Protein AF-A0A5P2UE14-F1 (afdb_monomer_lite)

Sequence (110 aa):
MTRRAAVRELREEHGRTHAGEAGIRMRGTPAPLYQLLVLCVLFSVRIRADIAVAAARELFAAGLRPAFDERALHAAAELGLPKTPGGLARLVDAEDLPKLAAALVRAGPS

Organism: NCBI:txid36818

Structure (mmCIF, N/CA/C/O backbone):
data_AF-A0A5P2UE14-F1
#
_entry.id   AF-A0A5P2UE14-F1
#
loop_
_atom_site.group_PDB
_atom_site.id
_atom_site.type_symbol
_atom_site.label_atom_id
_atom_site.label_alt_id
_atom_site.label_comp_id
_atom_site.label_asym_id
_atom_site.label_entity_id
_atom_site.label_seq_id
_atom_site.pdbx_PDB_ins_code
_atom_site.Cartn_x
_atom_site.Cartn_y
_atom_site.Cartn_z
_atom_site.occupancy
_atom_site.B_iso_or_equiv
_atom_site.auth_seq_id
_atom_site.auth_comp_id
_atom_site.auth_asym_id
_atom_site.auth_atom_id
_atom_site.pdbx_PDB_model_num
ATOM 1 N N . MET A 1 1 ? -16.613 15.545 44.683 1.00 59.59 1 MET A N 1
ATOM 2 C CA . MET A 1 1 ? -16.685 14.496 43.643 1.00 59.59 1 MET A CA 1
ATOM 3 C C . MET A 1 1 ? -15.267 14.046 43.301 1.00 59.59 1 MET A C 1
ATOM 5 O O . MET A 1 1 ? -14.430 14.885 42.998 1.00 59.59 1 MET A O 1
ATOM 9 N N . THR A 1 2 ? -14.941 12.763 43.450 1.00 80.75 2 THR A N 1
ATOM 10 C CA . THR A 1 2 ? -13.568 12.248 43.270 1.00 80.75 2 THR A CA 1
ATOM 11 C C . THR A 1 2 ? -13.252 12.059 41.782 1.00 80.75 2 THR A C 1
ATOM 13 O O . THR A 1 2 ? -14.113 11.611 41.032 1.00 80.75 2 THR A O 1
ATOM 16 N N . ARG A 1 3 ? -12.010 12.311 41.339 1.00 74.88 3 ARG A N 1
ATOM 17 C CA . ARG A 1 3 ? -11.589 12.190 39.919 1.00 74.88 3 ARG A CA 1
ATOM 18 C C . ARG A 1 3 ? -11.949 10.835 39.279 1.00 74.88 3 ARG A C 1
ATOM 20 O O . ARG A 1 3 ? -12.298 10.777 38.109 1.00 74.88 3 ARG A O 1
ATOM 27 N N . ARG A 1 4 ? -11.926 9.748 40.063 1.00 74.88 4 ARG A N 1
ATOM 28 C CA . ARG A 1 4 ? -12.365 8.400 39.642 1.00 74.88 4 ARG A CA 1
ATOM 29 C C . ARG A 1 4 ? -13.876 8.277 39.406 1.00 74.88 4 ARG A C 1
ATOM 31 O O . ARG A 1 4 ? -14.270 7.501 38.544 1.00 74.88 4 ARG A O 1
ATOM 38 N N . ALA A 1 5 ? -14.699 9.002 40.163 1.00 76.50 5 ALA A N 1
ATOM 39 C CA . ALA A 1 5 ? -16.151 9.007 39.991 1.00 76.50 5 ALA A CA 1
ATOM 40 C C . ALA A 1 5 ? -16.540 9.741 38.698 1.00 76.50 5 ALA A C 1
ATOM 42 O O . ALA A 1 5 ? -17.276 9.183 37.898 1.00 76.50 5 ALA A O 1
ATOM 43 N N . ALA A 1 6 ? -15.920 10.896 38.427 1.00 77.62 6 ALA A N 1
ATOM 44 C CA . ALA A 1 6 ? -16.121 11.640 37.179 1.00 77.62 6 ALA A CA 1
ATOM 45 C C . ALA A 1 6 ? -15.704 10.842 35.925 1.00 77.62 6 ALA A C 1
ATOM 47 O O . ALA A 1 6 ? -16.410 10.835 34.925 1.00 77.62 6 ALA A O 1
ATOM 48 N N . VAL A 1 7 ? -14.584 10.107 35.977 1.00 75.50 7 VAL A N 1
ATOM 49 C CA . VAL A 1 7 ? -14.159 9.228 34.865 1.00 75.50 7 VAL A CA 1
ATOM 50 C C . VAL A 1 7 ? -15.119 8.053 34.657 1.00 75.50 7 VAL A C 1
ATOM 52 O O . VAL A 1 7 ? -15.310 7.614 33.525 1.00 75.50 7 VAL A O 1
ATOM 55 N N . ARG A 1 8 ? -15.707 7.512 35.730 1.00 73.19 8 ARG A N 1
ATOM 56 C CA . ARG A 1 8 ? -16.691 6.425 35.628 1.00 73.19 8 ARG A CA 1
ATOM 57 C C . ARG A 1 8 ? -17.962 6.910 34.941 1.00 73.19 8 ARG A C 1
ATOM 59 O O . ARG A 1 8 ? -18.393 6.265 33.998 1.00 73.19 8 ARG A O 1
ATOM 66 N N . GLU A 1 9 ? -18.489 8.044 35.381 1.00 74.62 9 GLU A N 1
ATOM 67 C CA . GLU A 1 9 ? -19.705 8.650 34.838 1.00 74.62 9 GLU A CA 1
ATOM 68 C C . GLU A 1 9 ? -19.544 8.995 33.351 1.00 74.62 9 GLU A C 1
ATOM 70 O O . GLU A 1 9 ? -20.324 8.527 32.528 1.00 74.62 9 GLU A O 1
ATOM 75 N N . LEU A 1 10 ? -18.428 9.632 32.971 1.00 71.25 10 LEU A N 1
ATOM 76 C CA . LEU A 1 10 ? -18.104 9.919 31.567 1.00 71.25 10 LEU A CA 1
ATOM 77 C C . LEU A 1 10 ? -18.032 8.648 30.696 1.00 71.25 10 LEU A C 1
ATOM 79 O O . LEU A 1 10 ? -18.430 8.652 29.533 1.00 71.25 10 LEU A O 1
ATOM 83 N N . ARG A 1 11 ? -17.510 7.541 31.244 1.00 72.81 11 ARG A N 1
ATOM 84 C CA . ARG A 1 11 ? -17.446 6.251 30.536 1.00 72.81 11 ARG A CA 1
ATOM 85 C C . ARG A 1 11 ? -18.801 5.566 30.425 1.00 72.81 11 ARG A C 1
ATOM 87 O O . ARG A 1 11 ? -18.979 4.794 29.493 1.00 72.81 11 ARG A O 1
ATOM 94 N N . GLU A 1 12 ? -19.714 5.776 31.361 1.00 67.44 12 GLU A N 1
ATOM 95 C CA . GLU A 1 12 ? -21.060 5.206 31.275 1.00 67.44 12 GLU A CA 1
ATOM 96 C C . GLU A 1 12 ? -21.942 6.014 30.316 1.00 67.44 12 GLU A C 1
ATOM 98 O O . GLU A 1 12 ? -22.671 5.424 29.522 1.00 67.44 12 GLU A O 1
ATOM 103 N N . GLU A 1 13 ? -21.786 7.338 30.292 1.00 68.88 13 GLU A N 1
ATOM 104 C CA . GLU A 1 13 ? -22.549 8.239 29.422 1.00 68.88 13 GLU A CA 1
ATOM 105 C C . GLU A 1 13 ? -22.049 8.240 27.962 1.00 68.88 13 GLU A C 1
ATOM 107 O O . GLU A 1 13 ? -22.844 8.219 27.019 1.00 68.88 13 GLU A O 1
ATOM 112 N N . HIS A 1 14 ? -20.727 8.180 27.749 1.00 63.00 14 HIS A N 1
ATOM 113 C CA . HIS A 1 14 ? -20.091 8.290 26.425 1.00 63.00 14 HIS A CA 1
ATOM 114 C C . HIS A 1 14 ? -19.178 7.108 26.062 1.00 63.00 14 HIS A C 1
ATOM 116 O O . HIS A 1 14 ? -18.337 7.214 25.173 1.00 63.00 14 HIS A O 1
ATOM 122 N N . GLY A 1 15 ? -19.325 5.952 26.714 1.00 61.59 15 GLY A N 1
ATOM 123 C CA . GLY A 1 15 ? -18.416 4.800 26.582 1.00 61.59 15 GLY A CA 1
ATOM 124 C C . GLY A 1 15 ? -18.344 4.103 25.221 1.00 61.59 15 GLY A C 1
ATOM 125 O O . GLY A 1 15 ? -17.660 3.082 25.107 1.00 61.59 15 GLY A O 1
ATOM 126 N N . ARG A 1 16 ? -19.040 4.600 24.194 1.00 67.12 16 ARG A N 1
ATOM 127 C CA . ARG A 1 16 ? -18.956 4.053 22.837 1.00 67.12 16 ARG A CA 1
ATOM 128 C C . ARG A 1 16 ? -17.648 4.493 22.194 1.00 67.12 16 ARG A C 1
ATOM 130 O O . ARG A 1 16 ? -17.330 5.673 22.126 1.00 67.12 16 ARG A O 1
ATOM 137 N N . THR A 1 17 ? -16.881 3.522 21.722 1.00 78.50 17 THR A N 1
ATOM 138 C CA . THR A 1 17 ? -15.682 3.774 20.922 1.00 78.50 17 THR A CA 1
ATOM 139 C C . THR A 1 17 ? -16.026 3.574 19.453 1.00 78.50 17 THR A C 1
ATOM 141 O O . THR A 1 17 ? -16.835 2.705 19.138 1.00 78.50 17 THR A O 1
ATOM 144 N N . HIS A 1 18 ? -15.375 4.293 18.537 1.00 66.00 18 HIS A N 1
ATOM 145 C CA . HIS A 1 18 ? -15.555 4.053 17.098 1.00 66.00 18 HIS A CA 1
ATOM 146 C C . HIS A 1 18 ? -15.228 2.609 16.693 1.00 66.00 18 HIS A C 1
ATOM 148 O O . HIS A 1 18 ? -15.850 2.053 15.795 1.00 66.00 18 HIS A O 1
ATOM 154 N N . ALA A 1 19 ? -14.303 1.963 17.410 1.00 68.44 19 ALA A N 1
ATOM 155 C CA . ALA A 1 19 ? -14.057 0.532 17.278 1.00 68.44 19 ALA A CA 1
ATOM 156 C C . ALA A 1 19 ? -15.298 -0.297 17.658 1.00 68.44 19 ALA A C 1
ATOM 158 O O . ALA A 1 19 ? -15.690 -1.192 16.915 1.00 68.44 19 ALA A O 1
ATOM 159 N N . GLY A 1 20 ? -15.949 0.026 18.779 1.00 71.88 20 GLY A N 1
ATOM 160 C CA . GLY A 1 20 ? -17.204 -0.598 19.200 1.00 71.88 20 GLY A CA 1
ATOM 161 C C . GLY A 1 20 ? -18.361 -0.342 18.231 1.00 71.88 20 GLY A C 1
ATOM 162 O O . GLY A 1 20 ? -19.119 -1.263 17.945 1.00 71.88 20 GLY A O 1
ATOM 163 N N . GLU A 1 21 ? -18.459 0.864 17.672 1.00 72.38 21 GLU A N 1
ATOM 164 C CA . GLU A 1 21 ? -19.454 1.229 16.650 1.00 72.38 21 GLU A CA 1
ATOM 165 C C . GLU A 1 21 ? -19.233 0.478 15.330 1.00 72.38 21 GLU A C 1
ATOM 167 O O . GLU A 1 21 ? -20.192 0.074 14.680 1.00 72.38 21 GLU A O 1
ATOM 172 N N . ALA A 1 22 ? -17.975 0.211 14.975 1.00 70.62 22 ALA A N 1
ATOM 173 C CA . ALA A 1 22 ? -17.595 -0.615 13.831 1.00 70.62 22 ALA A CA 1
ATOM 174 C C . ALA A 1 22 ? -17.657 -2.134 14.114 1.00 70.62 22 ALA A C 1
ATOM 176 O O . ALA A 1 22 ? -17.257 -2.935 13.270 1.00 70.62 22 ALA A O 1
ATOM 177 N N . GLY A 1 23 ? -18.117 -2.558 15.300 1.00 81.31 23 GLY A N 1
ATOM 178 C CA . GLY A 1 23 ? -18.204 -3.972 15.691 1.00 81.31 23 GLY A CA 1
ATOM 179 C C . GLY A 1 23 ? -16.857 -4.645 16.003 1.00 81.31 23 GLY A C 1
ATOM 180 O O . GLY A 1 23 ? -16.794 -5.868 16.161 1.00 81.31 23 GLY A O 1
ATOM 181 N N . ILE A 1 24 ? -15.777 -3.872 16.128 1.00 81.12 24 ILE A N 1
ATOM 182 C CA . ILE A 1 24 ? -14.415 -4.356 16.372 1.00 81.12 24 ILE A CA 1
ATOM 183 C C . ILE A 1 24 ? -14.243 -4.657 17.863 1.00 81.12 24 ILE A C 1
ATOM 185 O O . ILE A 1 24 ? -14.197 -3.763 18.711 1.00 81.12 24 ILE A O 1
ATOM 189 N N . ARG A 1 25 ? -14.092 -5.942 18.203 1.00 85.12 25 ARG A N 1
ATOM 190 C CA . ARG A 1 25 ? -13.770 -6.372 19.572 1.00 85.12 25 ARG A CA 1
ATOM 191 C C . ARG A 1 25 ? -12.266 -6.533 19.753 1.00 85.12 25 ARG A C 1
ATOM 193 O O . ARG A 1 25 ? -11.677 -7.508 19.293 1.00 85.12 25 ARG A O 1
ATOM 200 N N . MET A 1 26 ? -11.661 -5.607 20.492 1.00 76.56 26 MET A N 1
ATOM 201 C CA . MET A 1 26 ? -10.244 -5.657 20.855 1.00 76.56 26 MET A CA 1
ATOM 202 C C . MET A 1 26 ? -9.956 -6.851 21.775 1.00 76.56 26 MET A C 1
ATOM 204 O O . MET A 1 26 ? -10.493 -6.936 22.877 1.00 76.56 26 MET A O 1
ATOM 208 N N . ARG A 1 27 ? -9.113 -7.785 21.315 1.00 80.38 27 ARG A N 1
ATOM 209 C CA . ARG A 1 27 ? -8.719 -8.998 22.064 1.00 80.38 27 ARG A CA 1
ATOM 210 C C . ARG A 1 27 ? -7.202 -9.212 22.149 1.00 80.38 27 ARG A C 1
ATOM 212 O O . ARG A 1 27 ? -6.762 -10.317 22.431 1.00 80.38 27 ARG A O 1
ATOM 219 N N . GLY A 1 28 ? -6.404 -8.173 21.891 1.00 74.12 28 GLY A N 1
ATOM 220 C CA . GLY A 1 28 ? -4.937 -8.270 21.920 1.00 74.12 28 GLY A CA 1
ATOM 221 C C . GLY A 1 28 ? -4.344 -9.167 20.826 1.00 74.12 28 GLY A C 1
ATOM 222 O O . GLY A 1 28 ? -3.200 -9.586 20.937 1.00 74.12 28 GLY A O 1
ATOM 223 N N . THR A 1 29 ? -5.114 -9.478 19.782 1.00 73.25 29 THR A N 1
ATOM 224 C CA . THR A 1 29 ? -4.681 -10.295 18.645 1.00 73.25 29 THR A CA 1
ATOM 225 C C . THR A 1 29 ? -4.485 -9.433 17.387 1.00 73.25 29 THR A C 1
ATOM 227 O O . THR A 1 29 ? -5.053 -8.340 17.303 1.00 73.25 29 THR A O 1
ATOM 230 N N . PRO A 1 30 ? -3.707 -9.897 16.387 1.00 75.06 30 PRO A N 1
ATOM 231 C CA . PRO A 1 30 ? -3.407 -9.106 15.186 1.00 75.06 30 PRO A CA 1
ATOM 2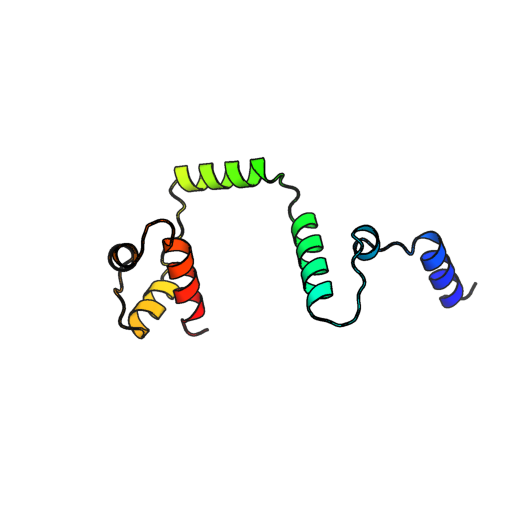32 C C . PRO A 1 30 ? -4.637 -8.695 14.359 1.00 75.06 30 PRO A C 1
ATOM 234 O O . PRO A 1 30 ? -4.671 -7.598 13.808 1.00 75.06 30 PRO A O 1
ATOM 237 N N . ALA A 1 31 ? -5.670 -9.540 14.290 1.00 75.25 31 ALA A N 1
ATOM 238 C CA . ALA A 1 31 ? -6.842 -9.289 13.446 1.00 75.25 31 ALA A CA 1
ATOM 239 C C . ALA A 1 31 ? -7.666 -8.044 13.872 1.00 75.25 31 ALA A C 1
ATOM 241 O O . ALA A 1 31 ? -7.899 -7.181 13.026 1.00 75.25 31 ALA A O 1
ATOM 242 N N . PRO A 1 32 ? -8.049 -7.863 15.153 1.00 74.00 32 PRO A N 1
ATOM 243 C CA . PRO A 1 32 ? -8.675 -6.622 15.624 1.00 74.00 32 PRO A CA 1
ATOM 244 C C . PRO A 1 32 ? -7.817 -5.360 15.445 1.00 74.00 32 PRO A C 1
ATOM 246 O O . PRO A 1 32 ? -8.360 -4.284 15.204 1.00 74.00 32 PRO A O 1
ATOM 249 N N . LEU A 1 33 ? -6.485 -5.475 15.533 1.00 79.00 33 LEU A N 1
ATOM 250 C CA . LEU A 1 33 ? -5.574 -4.343 15.314 1.00 79.00 33 LEU A CA 1
ATOM 251 C C . LEU A 1 33 ? -5.580 -3.887 13.853 1.00 79.00 33 LEU A C 1
ATOM 253 O O . LEU A 1 33 ? -5.648 -2.690 13.584 1.00 79.00 33 LEU A O 1
ATOM 257 N N . TYR A 1 34 ? -5.571 -4.835 12.913 1.00 77.12 34 TYR A N 1
ATOM 258 C CA . TYR A 1 34 ? -5.696 -4.534 11.488 1.00 77.12 34 TYR A CA 1
ATOM 259 C C . TYR A 1 34 ? -7.043 -3.870 11.162 1.00 77.12 34 TYR A C 1
ATOM 261 O O . TYR A 1 34 ? -7.080 -2.869 10.451 1.00 77.12 34 TYR A O 1
ATOM 269 N N . GLN A 1 35 ? -8.143 -4.365 11.740 1.00 75.81 35 GLN A N 1
ATOM 270 C CA . GLN A 1 35 ? -9.473 -3.762 11.573 1.00 75.81 35 GLN A CA 1
ATOM 271 C C . GLN A 1 35 ? -9.520 -2.310 12.076 1.00 75.81 35 GLN A C 1
ATOM 273 O O . GLN A 1 35 ? -10.087 -1.446 11.409 1.00 75.81 35 GLN A O 1
ATOM 278 N N . LEU A 1 36 ? -8.887 -2.022 13.220 1.00 77.94 36 LEU A N 1
ATOM 279 C CA . LEU A 1 36 ? -8.796 -0.666 13.764 1.00 77.94 36 LEU A CA 1
ATOM 280 C C . LEU A 1 36 ? -7.925 0.251 12.892 1.00 77.94 36 LEU A C 1
ATOM 282 O O . LEU A 1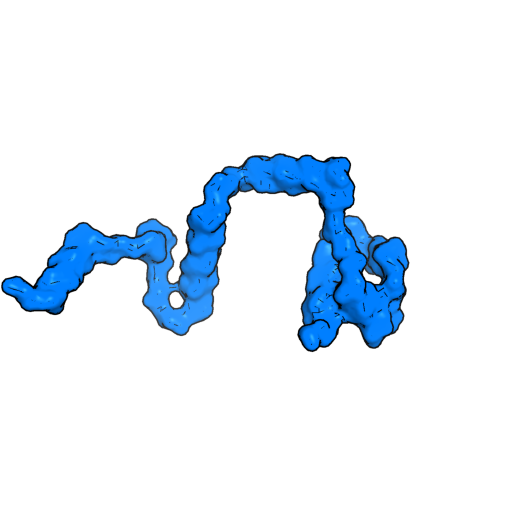 36 ? -8.290 1.402 12.670 1.00 77.94 36 LEU A O 1
ATOM 286 N N . LEU A 1 37 ? -6.809 -0.254 12.358 1.00 81.50 37 LEU A N 1
ATOM 287 C CA . LEU A 1 37 ? -5.958 0.493 11.428 1.00 81.50 37 LEU A CA 1
ATOM 288 C C . LEU A 1 37 ? -6.722 0.882 10.156 1.00 81.50 37 LEU A C 1
ATOM 290 O O . LEU A 1 37 ? -6.658 2.037 9.743 1.00 81.50 37 LEU A O 1
ATOM 294 N N . VAL A 1 38 ? -7.479 -0.047 9.566 1.00 81.38 38 VAL A N 1
ATOM 295 C CA . VAL A 1 38 ? -8.330 0.232 8.397 1.00 81.38 38 VAL A CA 1
ATOM 296 C C . VAL A 1 38 ? -9.371 1.303 8.725 1.00 81.38 38 VAL A C 1
ATOM 298 O O . VAL A 1 38 ? -9.535 2.239 7.946 1.00 81.38 38 VAL A O 1
ATOM 301 N N . LEU A 1 39 ? -10.023 1.224 9.890 1.00 72.19 39 LEU A N 1
ATOM 302 C CA . LEU A 1 39 ? -10.973 2.247 10.340 1.00 72.19 39 LEU A CA 1
ATOM 303 C C . LEU A 1 39 ? -10.312 3.633 10.458 1.00 72.19 39 LEU A C 1
ATOM 305 O O . LEU A 1 39 ? -10.863 4.616 9.968 1.00 72.19 39 LEU A O 1
ATOM 309 N N . CYS A 1 40 ? -9.110 3.712 11.037 1.00 76.75 40 CYS A N 1
ATOM 310 C CA . CYS A 1 40 ? -8.338 4.953 11.119 1.00 76.75 40 CYS A CA 1
ATOM 311 C C . CYS A 1 40 ? -7.954 5.495 9.734 1.00 76.75 40 CY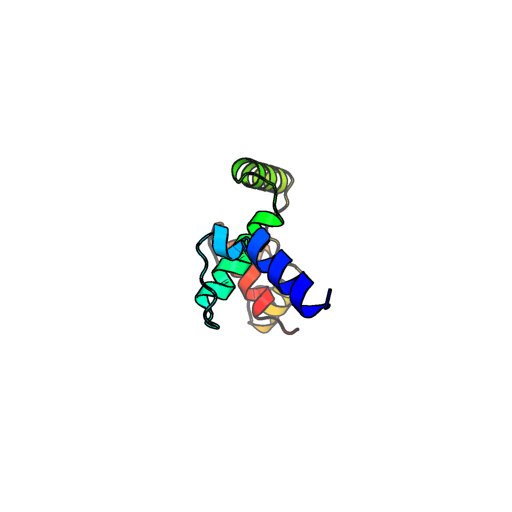S A C 1
ATOM 313 O O . CYS A 1 40 ? -8.083 6.691 9.496 1.00 76.75 40 CYS A O 1
ATOM 315 N N . VAL A 1 41 ? -7.537 4.631 8.803 1.00 76.75 41 VAL A N 1
ATOM 316 C CA . VAL A 1 41 ? -7.208 5.024 7.421 1.00 76.75 41 VAL A CA 1
ATOM 317 C C . VAL A 1 41 ? -8.442 5.566 6.694 1.00 76.75 41 VAL A C 1
ATOM 319 O O . VAL A 1 41 ? -8.355 6.607 6.046 1.00 76.75 41 VAL A O 1
ATOM 322 N N . LEU A 1 42 ? -9.605 4.925 6.845 1.00 67.06 42 LEU A N 1
ATOM 323 C CA . LEU A 1 42 ? -10.871 5.405 6.278 1.00 67.06 42 LEU A CA 1
ATOM 324 C C . LEU A 1 42 ? -11.307 6.747 6.886 1.00 67.06 42 LEU A C 1
ATOM 326 O O . LEU A 1 42 ? -11.836 7.601 6.179 1.00 67.06 42 LEU A O 1
ATOM 330 N N . PHE A 1 43 ? -11.058 6.966 8.179 1.00 62.25 43 PHE A N 1
ATOM 331 C CA . PHE A 1 43 ? -11.299 8.257 8.829 1.00 62.25 43 PHE A CA 1
ATOM 332 C C . PHE A 1 43 ? -10.318 9.347 8.389 1.00 62.25 43 PHE A C 1
ATOM 334 O O . PHE A 1 43 ? -10.720 10.503 8.258 1.00 62.25 43 PHE A O 1
ATOM 341 N N . SER A 1 44 ? -9.062 8.996 8.111 1.00 64.94 44 SER A N 1
ATOM 342 C CA . SER A 1 44 ? -8.043 9.926 7.609 1.00 64.94 44 SER A CA 1
ATOM 343 C C . SER A 1 44 ? -8.245 10.330 6.145 1.00 64.94 44 SER A C 1
ATOM 345 O O . SER A 1 44 ? -7.591 11.258 5.676 1.00 64.94 44 SER A O 1
ATOM 347 N N . VAL A 1 45 ? -9.152 9.672 5.421 1.00 60.06 45 VAL A N 1
ATOM 348 C CA . VAL A 1 45 ? -9.363 9.863 3.985 1.00 60.06 45 VAL A CA 1
ATOM 349 C C . VAL A 1 45 ? -10.853 10.114 3.746 1.00 60.06 45 VAL A C 1
ATOM 351 O O . VAL A 1 45 ? -11.598 9.231 3.334 1.00 60.06 45 VAL A O 1
ATOM 354 N N . ARG A 1 46 ? -11.335 11.343 3.976 1.00 55.88 46 ARG A N 1
ATOM 355 C CA . ARG A 1 46 ? -12.664 11.765 3.481 1.00 55.88 46 ARG A CA 1
ATOM 356 C C . ARG A 1 46 ? -12.605 11.995 1.967 1.00 55.88 46 ARG A C 1
ATOM 358 O O . ARG A 1 46 ? -12.863 13.093 1.490 1.00 55.88 46 ARG A O 1
ATOM 365 N N . ILE A 1 47 ? -12.278 10.958 1.205 1.00 60.56 47 ILE A N 1
ATOM 366 C CA . ILE A 1 47 ? -12.430 10.946 -0.245 1.00 60.56 47 ILE A CA 1
ATOM 367 C C . ILE A 1 47 ? -13.217 9.692 -0.593 1.00 60.56 47 ILE A C 1
ATOM 369 O O . ILE A 1 47 ? -12.812 8.572 -0.287 1.00 60.56 47 ILE A O 1
ATOM 373 N N . ARG A 1 48 ? -14.396 9.894 -1.181 1.00 60.00 48 ARG A N 1
ATOM 374 C CA . ARG A 1 48 ? -15.203 8.795 -1.704 1.00 60.00 48 ARG A CA 1
ATOM 375 C C . ARG A 1 48 ? -14.366 8.027 -2.742 1.00 60.00 48 ARG A C 1
ATOM 377 O O . ARG A 1 48 ? -13.554 8.624 -3.448 1.00 60.00 48 ARG A O 1
ATOM 384 N N . ALA A 1 49 ? -14.536 6.707 -2.811 1.00 53.00 49 ALA A N 1
ATOM 385 C CA . ALA A 1 49 ? -13.705 5.841 -3.655 1.00 53.00 49 ALA A CA 1
ATOM 386 C C . ALA A 1 49 ? -13.724 6.246 -5.143 1.00 53.00 49 ALA A C 1
ATOM 388 O O . ALA A 1 49 ? -12.711 6.134 -5.826 1.00 53.00 49 ALA A O 1
ATOM 389 N N . ASP A 1 50 ? -14.846 6.783 -5.622 1.00 52.25 50 ASP A N 1
ATOM 390 C CA . ASP A 1 50 ? -15.004 7.370 -6.957 1.00 52.25 50 ASP A CA 1
ATOM 391 C C . ASP A 1 50 ? -14.062 8.567 -7.194 1.00 52.25 50 ASP A C 1
ATOM 393 O O . ASP A 1 50 ? -13.397 8.626 -8.227 1.00 52.25 50 ASP A O 1
ATOM 397 N N . ILE A 1 51 ? -13.923 9.472 -6.223 1.00 65.25 51 ILE A N 1
ATOM 398 C CA . ILE A 1 51 ? -13.000 10.616 -6.281 1.00 65.25 51 ILE A CA 1
ATOM 399 C C . ILE A 1 51 ? -11.538 10.167 -6.191 1.00 65.25 51 ILE A C 1
ATOM 401 O O . ILE A 1 51 ? -10.693 10.718 -6.889 1.00 65.25 51 ILE A O 1
ATOM 405 N N . ALA A 1 52 ? -11.224 9.152 -5.382 1.00 58.00 52 ALA A N 1
ATOM 406 C CA . ALA A 1 52 ? -9.872 8.593 -5.326 1.00 58.00 52 ALA A CA 1
ATOM 407 C C . ALA A 1 52 ? -9.464 7.957 -6.668 1.00 58.00 52 ALA A C 1
ATOM 409 O O . ALA A 1 52 ? -8.352 8.172 -7.148 1.00 58.00 52 ALA A O 1
ATOM 410 N N . VAL A 1 53 ? -10.382 7.229 -7.312 1.00 61.94 53 VAL A N 1
ATOM 411 C CA . VAL A 1 53 ? -10.172 6.658 -8.651 1.00 61.94 53 VAL A CA 1
ATOM 412 C C . VAL A 1 53 ? -10.066 7.755 -9.712 1.00 61.94 53 VAL A C 1
ATOM 414 O O . VAL A 1 53 ? -9.207 7.663 -10.588 1.00 61.94 53 VAL A O 1
ATOM 417 N N . ALA A 1 54 ? -10.888 8.805 -9.636 1.00 61.59 54 ALA A N 1
ATOM 418 C CA . ALA A 1 54 ? -10.798 9.952 -10.537 1.00 61.59 54 ALA A CA 1
ATOM 419 C C . ALA A 1 54 ? -9.456 10.687 -10.383 1.00 61.59 54 ALA A C 1
ATOM 421 O O . ALA A 1 54 ? -8.763 10.896 -11.371 1.00 61.59 54 ALA A O 1
ATOM 422 N N . ALA A 1 55 ? -9.028 10.978 -9.154 1.00 64.69 55 ALA A N 1
ATOM 423 C CA . ALA A 1 55 ? -7.734 11.597 -8.879 1.00 64.69 55 ALA A CA 1
ATOM 424 C C . ALA A 1 55 ? -6.566 10.729 -9.372 1.00 64.69 55 ALA A C 1
ATOM 426 O O . ALA A 1 55 ? -5.646 11.243 -10.001 1.00 64.69 55 ALA A O 1
ATOM 427 N N . ALA A 1 56 ? -6.619 9.410 -9.159 1.00 59.38 56 ALA A N 1
ATOM 428 C CA . ALA A 1 56 ? -5.621 8.492 -9.702 1.00 59.38 56 ALA A CA 1
ATOM 429 C C . ALA A 1 56 ? -5.573 8.543 -11.240 1.00 59.38 56 ALA A C 1
ATOM 431 O O . ALA A 1 56 ? -4.486 8.604 -11.809 1.00 59.38 56 ALA A O 1
ATOM 432 N N . ARG A 1 57 ? -6.728 8.580 -11.922 1.00 62.19 57 ARG A N 1
ATOM 433 C CA . ARG A 1 57 ? -6.802 8.726 -13.387 1.00 62.19 57 ARG A CA 1
ATOM 434 C C . ARG A 1 57 ? -6.206 10.044 -13.877 1.00 62.19 57 ARG A C 1
ATOM 436 O O . ARG A 1 57 ? -5.454 10.013 -14.845 1.00 62.19 57 ARG A O 1
ATOM 443 N N . GLU A 1 58 ? -6.486 11.155 -13.203 1.00 69.94 58 GLU A N 1
ATOM 444 C CA . GLU A 1 58 ? -5.930 12.469 -13.555 1.00 69.94 58 GLU A CA 1
ATOM 445 C C . GLU A 1 58 ? -4.412 12.518 -13.357 1.00 69.94 58 GLU A C 1
ATOM 447 O O . GLU A 1 58 ? -3.685 12.954 -14.244 1.00 69.94 58 GLU A O 1
ATOM 452 N N . LEU A 1 59 ? -3.900 11.988 -12.242 1.00 65.25 59 LEU A N 1
ATOM 453 C CA . LEU A 1 59 ? -2.455 11.884 -12.001 1.00 65.25 59 LEU A CA 1
ATOM 454 C C . LEU A 1 59 ? -1.773 11.028 -13.078 1.00 65.25 59 LEU A C 1
ATOM 456 O O . LEU A 1 59 ? -0.719 11.385 -13.600 1.00 65.25 59 LEU A O 1
ATOM 460 N N . PHE A 1 60 ? -2.406 9.924 -13.462 1.00 70.75 60 PHE A N 1
ATOM 461 C CA . PHE A 1 60 ? -1.934 9.030 -14.515 1.00 70.75 60 PHE A CA 1
ATOM 462 C C . PHE A 1 60 ? -1.960 9.677 -15.904 1.00 70.75 60 PHE A C 1
ATOM 464 O O . PHE A 1 60 ? -1.035 9.462 -16.691 1.00 70.75 60 PHE A O 1
ATOM 471 N N . ALA A 1 61 ? -2.998 10.459 -16.207 1.00 58.94 61 ALA A N 1
ATOM 472 C CA . ALA A 1 61 ? -3.107 11.247 -17.433 1.00 58.94 61 ALA A CA 1
ATOM 473 C C . ALA A 1 61 ? -2.060 12.371 -17.473 1.00 58.94 61 ALA A C 1
ATOM 475 O O . ALA A 1 61 ? -1.466 12.618 -18.519 1.00 58.94 61 ALA A O 1
ATOM 476 N N . ALA A 1 62 ? -1.752 12.967 -16.319 1.00 64.19 62 ALA A N 1
ATOM 477 C CA . ALA A 1 62 ? -0.662 13.923 -16.133 1.00 64.19 62 ALA A CA 1
ATOM 478 C C . ALA A 1 62 ? 0.740 13.277 -16.168 1.00 64.19 62 ALA A C 1
ATOM 480 O O . ALA A 1 62 ? 1.744 13.968 -16.008 1.00 64.19 62 ALA A O 1
ATOM 481 N N . GLY A 1 63 ? 0.832 11.960 -16.379 1.00 52.28 63 GLY A N 1
ATOM 482 C CA . GLY A 1 63 ? 2.096 11.244 -16.531 1.00 52.28 63 GLY A CA 1
ATOM 483 C C . GLY A 1 63 ? 2.734 10.771 -15.224 1.00 52.28 63 GLY A C 1
ATOM 484 O O . GLY A 1 63 ? 3.798 10.153 -15.277 1.00 52.28 63 GLY A O 1
ATOM 485 N N . LEU A 1 64 ? 2.096 10.972 -14.063 1.00 56.28 64 LEU A N 1
ATOM 486 C CA . LEU A 1 64 ? 2.538 10.324 -12.829 1.00 56.28 64 LEU A CA 1
ATOM 487 C C . LEU A 1 64 ? 2.247 8.827 -12.926 1.00 56.28 64 LEU A C 1
ATOM 489 O O . LEU A 1 64 ? 1.112 8.376 -12.816 1.00 56.28 64 LEU A O 1
ATOM 493 N N . ARG A 1 65 ? 3.291 8.036 -13.139 1.00 61.59 65 ARG A N 1
ATOM 494 C CA . ARG A 1 65 ? 3.254 6.572 -13.097 1.00 61.59 65 ARG A CA 1
ATOM 495 C C . ARG A 1 65 ? 4.122 6.096 -11.937 1.00 61.59 65 ARG A C 1
ATOM 497 O O . ARG A 1 65 ? 5.046 6.816 -11.559 1.00 61.59 65 ARG A O 1
ATOM 504 N N . PRO A 1 66 ? 3.883 4.888 -11.398 1.00 62.72 66 PRO A N 1
ATOM 505 C CA . PRO A 1 66 ? 4.888 4.208 -10.594 1.00 62.72 66 PRO A CA 1
ATOM 506 C C . PRO A 1 66 ? 6.201 4.195 -11.382 1.00 62.72 66 PRO A C 1
ATOM 508 O O . PRO A 1 66 ? 6.278 3.605 -12.459 1.00 62.72 66 PRO A O 1
ATOM 511 N N . ALA A 1 67 ? 7.190 4.927 -10.886 1.00 67.69 67 ALA A N 1
ATOM 512 C CA . ALA A 1 67 ? 8.505 5.027 -11.491 1.00 67.69 67 ALA A CA 1
ATOM 513 C C . ALA A 1 67 ? 9.487 4.214 -10.652 1.00 67.69 67 ALA A C 1
ATOM 515 O O . ALA A 1 67 ? 9.368 4.150 -9.428 1.00 67.69 67 ALA A O 1
ATOM 516 N N . PHE A 1 68 ? 10.463 3.600 -11.315 1.00 77.00 68 PHE A N 1
ATOM 517 C CA . PHE A 1 68 ? 11.637 3.082 -10.628 1.00 77.00 68 PHE A CA 1
ATOM 518 C C . PHE A 1 68 ? 12.483 4.285 -10.211 1.00 77.00 68 PHE A C 1
ATOM 520 O O . PHE A 1 68 ? 13.162 4.882 -11.047 1.00 77.00 68 PHE A O 1
ATOM 527 N N . ASP A 1 69 ? 12.364 4.682 -8.947 1.00 77.75 69 ASP A N 1
ATOM 528 C CA . ASP A 1 69 ? 13.201 5.721 -8.355 1.00 77.75 69 ASP A CA 1
ATOM 529 C C . ASP A 1 69 ? 14.657 5.240 -8.203 1.00 77.75 69 ASP A C 1
ATOM 531 O O . ASP A 1 69 ? 14.980 4.071 -8.441 1.00 77.75 69 ASP A O 1
ATOM 535 N N . GLU A 1 70 ? 15.570 6.143 -7.831 1.00 80.19 70 GLU A N 1
ATOM 536 C CA . GLU A 1 70 ? 16.994 5.802 -7.681 1.00 80.19 70 GLU A CA 1
ATOM 537 C C . GLU A 1 70 ? 17.218 4.622 -6.727 1.00 80.19 70 GLU A C 1
ATOM 539 O O . GLU A 1 70 ? 18.078 3.776 -6.978 1.00 80.19 70 GLU A O 1
ATOM 544 N N . ARG A 1 71 ? 16.404 4.514 -5.670 1.00 80.25 71 ARG A N 1
ATOM 545 C CA . ARG A 1 71 ? 16.490 3.426 -4.693 1.00 80.25 71 ARG A CA 1
ATOM 546 C C . ARG A 1 71 ? 16.088 2.084 -5.304 1.00 80.25 71 ARG A C 1
ATOM 548 O O . ARG A 1 71 ? 16.795 1.096 -5.113 1.00 80.25 71 ARG A O 1
ATOM 555 N N . ALA A 1 72 ? 14.997 2.038 -6.065 1.00 81.56 72 ALA A N 1
ATOM 556 C CA . ALA A 1 72 ? 14.561 0.838 -6.772 1.00 81.56 72 ALA A CA 1
ATOM 557 C C . ALA A 1 72 ? 15.581 0.391 -7.832 1.00 81.56 72 ALA A C 1
ATOM 559 O O . ALA A 1 72 ? 15.836 -0.806 -7.974 1.00 81.56 72 ALA A O 1
ATOM 560 N N . LEU A 1 73 ? 16.196 1.334 -8.554 1.00 85.94 73 LEU A N 1
ATOM 561 C CA . LEU A 1 73 ? 17.242 1.032 -9.539 1.00 85.94 73 LEU A CA 1
ATOM 562 C C . LEU A 1 73 ? 18.533 0.529 -8.881 1.00 85.94 73 LEU A C 1
ATOM 564 O O . LEU A 1 73 ? 19.181 -0.370 -9.418 1.00 85.94 73 LEU A O 1
ATOM 568 N N . HIS A 1 74 ? 18.890 1.069 -7.716 1.00 85.00 74 HIS A N 1
ATOM 569 C CA . HIS A 1 74 ? 20.021 0.586 -6.929 1.00 85.00 74 HIS A CA 1
ATOM 570 C C . HIS A 1 74 ? 19.790 -0.850 -6.447 1.00 85.00 74 HIS A C 1
ATOM 572 O O . HIS A 1 74 ? 20.626 -1.719 -6.680 1.00 85.00 74 HIS A O 1
ATOM 578 N N . ALA A 1 75 ? 18.619 -1.130 -5.870 1.00 85.81 75 ALA A N 1
ATOM 579 C CA . ALA A 1 75 ? 18.245 -2.482 -5.462 1.00 85.81 75 ALA A CA 1
ATOM 580 C C . ALA A 1 75 ? 18.233 -3.457 -6.652 1.00 85.81 75 ALA A C 1
ATOM 582 O O . ALA A 1 75 ? 18.736 -4.573 -6.555 1.00 85.81 75 ALA A O 1
ATOM 583 N N . ALA A 1 76 ? 17.722 -3.028 -7.811 1.00 87.25 76 ALA A N 1
ATOM 584 C CA . ALA A 1 76 ? 17.783 -3.819 -9.037 1.00 87.25 76 ALA A CA 1
ATOM 585 C C . ALA A 1 76 ? 19.232 -4.135 -9.438 1.00 87.25 76 ALA A C 1
ATOM 587 O O . ALA A 1 76 ? 19.531 -5.270 -9.805 1.00 87.25 76 ALA A O 1
ATOM 588 N N . ALA A 1 77 ? 20.139 -3.162 -9.332 1.00 88.00 77 ALA A N 1
ATOM 589 C CA . 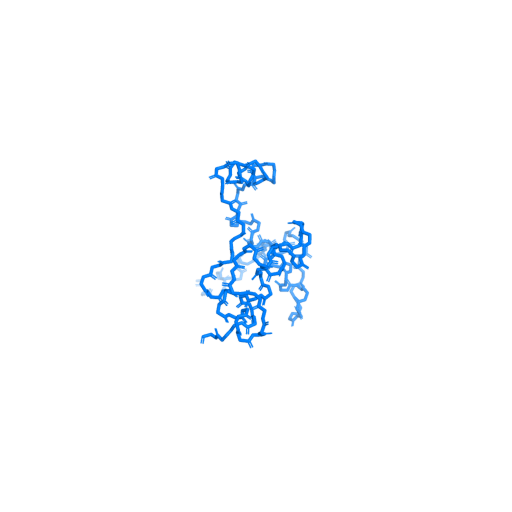ALA A 1 77 ? 21.549 -3.353 -9.643 1.00 88.00 77 ALA A CA 1
ATOM 590 C C . ALA A 1 77 ? 22.224 -4.383 -8.725 1.00 88.00 77 ALA A C 1
ATOM 592 O O . ALA A 1 77 ? 22.993 -5.204 -9.227 1.00 88.00 77 ALA A O 1
ATOM 593 N N . GLU A 1 78 ? 21.932 -4.359 -7.423 1.00 88.81 78 GLU A N 1
ATOM 594 C CA . GLU A 1 78 ? 22.450 -5.347 -6.464 1.00 88.81 78 GLU A CA 1
ATOM 595 C C . GLU A 1 78 ? 21.913 -6.756 -6.736 1.00 88.81 78 GLU A C 1
ATOM 597 O O . GLU A 1 78 ? 22.638 -7.740 -6.603 1.00 88.81 78 GLU A O 1
ATOM 602 N N . LEU A 1 79 ? 20.666 -6.855 -7.200 1.00 89.19 79 LEU A N 1
ATOM 603 C CA . LEU A 1 79 ? 20.025 -8.117 -7.579 1.00 89.19 79 LEU A CA 1
ATOM 604 C C . LEU A 1 79 ? 20.429 -8.618 -8.979 1.00 89.19 79 LEU A C 1
ATOM 606 O O . LEU A 1 79 ? 19.900 -9.626 -9.444 1.00 89.19 79 LEU A O 1
ATOM 610 N N . GLY A 1 80 ? 21.337 -7.924 -9.676 1.00 90.50 80 GLY A N 1
ATOM 611 C CA . GLY A 1 80 ? 21.768 -8.286 -11.031 1.00 90.50 80 GLY A CA 1
ATOM 612 C C . GLY A 1 80 ? 20.714 -8.040 -12.119 1.00 90.50 80 GLY A C 1
ATOM 613 O O . GLY A 1 80 ? 20.831 -8.564 -13.226 1.00 90.50 80 GLY A O 1
ATOM 614 N N . LEU A 1 81 ? 19.687 -7.245 -11.823 1.00 92.12 81 LEU A N 1
ATOM 615 C CA . LEU A 1 81 ? 18.617 -6.878 -12.746 1.00 92.12 81 LEU A CA 1
ATOM 616 C C . LEU A 1 81 ? 19.004 -5.651 -13.602 1.00 92.12 81 LEU A C 1
ATOM 618 O O . LEU A 1 81 ? 19.947 -4.919 -13.277 1.00 92.12 81 LEU A O 1
ATOM 622 N N . PRO A 1 82 ? 18.281 -5.388 -14.711 1.00 90.81 82 PRO A N 1
ATOM 623 C CA . PRO A 1 82 ? 18.475 -4.191 -15.521 1.00 90.81 82 PRO A CA 1
ATOM 624 C C . PRO A 1 82 ? 18.422 -2.905 -14.686 1.00 90.81 82 PRO A C 1
ATOM 626 O O . PRO A 1 82 ? 17.486 -2.671 -13.931 1.00 90.81 82 PRO A O 1
ATOM 629 N N . LYS A 1 83 ? 19.409 -2.027 -14.876 1.00 88.06 83 LYS A N 1
ATOM 630 C CA . LYS A 1 83 ? 19.574 -0.782 -14.100 1.00 88.06 83 LYS A CA 1
ATOM 631 C C . LYS A 1 83 ? 18.849 0.417 -14.714 1.00 88.06 83 LYS A C 1
ATOM 633 O O . LYS A 1 83 ? 19.178 1.563 -14.427 1.00 88.06 83 LYS A O 1
ATOM 638 N N . THR A 1 84 ? 17.911 0.163 -15.624 1.00 85.81 84 THR A N 1
ATOM 639 C CA . THR A 1 84 ? 17.156 1.201 -16.326 1.00 85.81 84 THR A CA 1
ATOM 640 C C . THR A 1 84 ? 15.659 0.935 -16.198 1.00 85.81 84 THR A C 1
ATOM 642 O O . THR A 1 84 ? 15.241 -0.223 -16.290 1.00 85.81 84 THR A O 1
ATOM 645 N N . PRO A 1 85 ? 14.825 1.983 -16.065 1.00 81.62 85 PRO A N 1
ATOM 646 C CA . PRO A 1 85 ? 13.375 1.824 -15.969 1.00 81.62 85 PRO A CA 1
ATOM 647 C C . PRO A 1 85 ? 12.779 1.034 -17.139 1.00 81.62 85 PRO A C 1
ATOM 649 O O . PRO A 1 85 ? 11.977 0.127 -16.941 1.00 81.62 85 PRO A O 1
ATOM 652 N N . GLY A 1 86 ? 13.223 1.328 -18.366 1.00 83.88 86 GLY A N 1
ATOM 653 C CA . GLY A 1 86 ? 12.776 0.614 -19.563 1.00 83.88 86 GLY A CA 1
ATOM 654 C C . GLY A 1 86 ? 13.269 -0.834 -19.638 1.00 83.88 86 GLY A C 1
ATOM 655 O O . GLY A 1 86 ? 12.609 -1.665 -20.252 1.00 83.88 86 GLY A O 1
ATOM 656 N N . GLY A 1 87 ? 14.407 -1.156 -19.017 1.00 87.00 87 GLY A N 1
ATOM 657 C CA . GLY A 1 87 ? 14.887 -2.532 -18.898 1.00 87.00 87 GLY A CA 1
ATOM 658 C C . GLY A 1 87 ? 14.033 -3.350 -17.933 1.00 87.00 87 GLY A C 1
ATOM 659 O O . GLY A 1 87 ? 13.635 -4.460 -18.269 1.00 87.00 87 GLY A O 1
ATOM 660 N N . LEU A 1 88 ? 13.695 -2.776 -16.776 1.00 85.62 88 LEU A N 1
ATOM 661 C CA . LEU A 1 88 ? 12.835 -3.410 -15.772 1.00 85.62 88 LEU A CA 1
ATOM 662 C C . LEU A 1 88 ? 11.392 -3.568 -16.259 1.00 85.62 88 LEU A C 1
ATOM 664 O O . LEU A 1 88 ? 10.784 -4.611 -16.044 1.00 85.62 88 LEU A O 1
ATOM 668 N N . ALA A 1 89 ? 10.867 -2.576 -16.981 1.00 84.69 89 ALA A N 1
ATOM 669 C CA . ALA A 1 89 ? 9.514 -2.620 -17.532 1.00 84.69 89 ALA A CA 1
ATOM 670 C C . ALA A 1 89 ? 9.297 -3.704 -18.596 1.00 84.69 89 ALA A C 1
ATOM 672 O O . ALA A 1 89 ? 8.158 -4.033 -18.895 1.00 84.69 89 ALA A O 1
ATOM 673 N N . ARG A 1 90 ? 10.367 -4.264 -19.172 1.00 88.50 90 ARG A N 1
ATOM 674 C CA . ARG A 1 90 ? 10.276 -5.398 -20.106 1.00 88.50 90 ARG A CA 1
ATOM 675 C C . ARG A 1 90 ? 10.247 -6.757 -19.409 1.00 88.50 90 ARG A C 1
ATOM 677 O O . ARG A 1 90 ? 10.050 -7.759 -20.085 1.00 88.50 90 ARG A O 1
ATOM 684 N N . LEU A 1 91 ? 10.489 -6.805 -18.098 1.00 89.31 91 LEU A N 1
ATOM 685 C CA . LEU A 1 91 ? 10.512 -8.056 -17.334 1.00 89.31 91 LEU A CA 1
ATOM 686 C C . LEU A 1 91 ? 9.124 -8.505 -16.875 1.00 89.31 91 LEU A C 1
ATOM 688 O O . LEU A 1 91 ? 8.958 -9.665 -16.510 1.00 89.31 91 LEU A O 1
ATOM 692 N N . VAL A 1 92 ? 8.158 -7.589 -16.840 1.00 86.06 92 VAL A N 1
ATOM 693 C CA . VAL A 1 92 ? 6.807 -7.823 -16.325 1.00 86.06 92 VAL A CA 1
ATOM 694 C C . VAL A 1 92 ? 5.784 -7.116 -17.202 1.00 86.06 92 VAL A C 1
ATOM 696 O O . VAL A 1 92 ? 6.099 -6.110 -17.838 1.00 86.06 92 VAL A O 1
ATOM 699 N N . ASP A 1 93 ? 4.551 -7.611 -17.195 1.00 82.19 93 ASP A N 1
ATOM 700 C CA . ASP A 1 93 ? 3.438 -6.915 -17.829 1.00 82.19 93 ASP A CA 1
ATOM 701 C C . ASP A 1 93 ? 3.167 -5.565 -17.147 1.00 82.19 93 ASP A C 1
ATOM 703 O O . ASP A 1 93 ? 3.488 -5.340 -15.974 1.00 82.19 93 ASP A O 1
ATOM 707 N N . ALA A 1 94 ? 2.535 -4.645 -17.881 1.00 72.94 94 ALA A N 1
ATOM 708 C CA . ALA A 1 94 ? 2.271 -3.291 -17.395 1.00 72.94 94 ALA A CA 1
ATOM 709 C C . ALA A 1 94 ? 1.437 -3.261 -16.097 1.00 72.94 94 ALA A C 1
ATOM 711 O O . ALA A 1 94 ? 1.584 -2.342 -15.291 1.00 72.94 94 ALA A O 1
ATOM 712 N N . GLU A 1 95 ? 0.591 -4.270 -15.875 1.00 74.69 95 GLU A N 1
ATOM 713 C CA . GLU A 1 95 ? -0.227 -4.424 -14.665 1.00 74.69 95 GLU A CA 1
ATOM 714 C C . GLU A 1 95 ? 0.598 -4.825 -13.428 1.00 74.69 95 GLU A C 1
ATOM 716 O O . GLU A 1 95 ? 0.210 -4.533 -12.293 1.00 74.69 95 GLU A O 1
ATOM 721 N N . ASP A 1 96 ? 1.769 -5.434 -13.636 1.00 81.19 96 ASP A N 1
ATOM 722 C CA . ASP A 1 96 ? 2.664 -5.926 -12.585 1.00 81.19 96 ASP A CA 1
ATOM 723 C C . ASP A 1 96 ? 3.848 -4.986 -12.296 1.00 81.19 96 ASP A C 1
ATOM 725 O O . ASP A 1 96 ? 4.528 -5.138 -11.276 1.00 81.19 96 A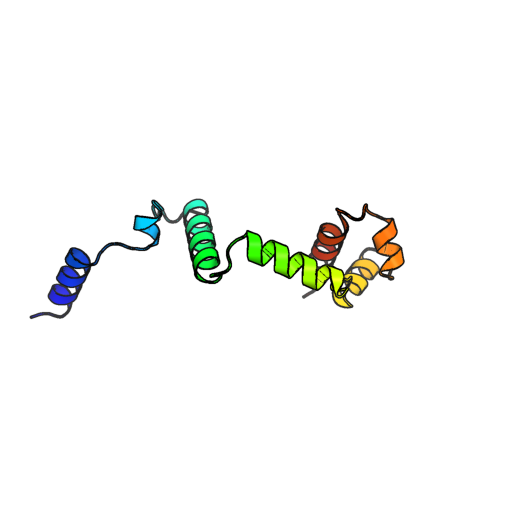SP A O 1
ATOM 729 N N . LEU A 1 97 ? 4.043 -3.945 -13.113 1.00 76.81 97 LEU A N 1
ATOM 730 C CA . LEU A 1 97 ? 5.010 -2.862 -12.879 1.00 76.81 97 LEU A CA 1
ATOM 731 C C . LEU A 1 97 ? 4.966 -2.275 -11.452 1.00 76.81 97 LEU A C 1
ATOM 733 O O . LEU A 1 97 ? 6.032 -2.130 -10.844 1.00 76.81 97 LEU A O 1
ATOM 737 N N . PRO A 1 98 ? 3.790 -1.968 -10.860 1.00 75.31 98 PRO A N 1
ATOM 738 C CA . PRO A 1 98 ? 3.729 -1.440 -9.497 1.00 75.31 98 PRO A CA 1
ATOM 739 C C . PRO A 1 98 ? 4.231 -2.444 -8.451 1.00 75.31 98 PRO A C 1
ATOM 741 O O . PRO A 1 98 ? 4.852 -2.050 -7.463 1.00 75.31 98 PRO A O 1
ATOM 744 N N . LYS A 1 99 ? 3.985 -3.745 -8.667 1.00 81.00 99 LYS A N 1
ATOM 745 C CA . LYS A 1 99 ? 4.439 -4.813 -7.764 1.00 81.00 99 LYS A CA 1
ATOM 746 C C . LYS A 1 99 ? 5.956 -4.971 -7.839 1.00 81.00 99 LYS A C 1
ATOM 748 O O . LYS A 1 99 ? 6.594 -5.071 -6.794 1.00 81.00 99 LYS A O 1
ATOM 753 N N . LEU A 1 100 ? 6.530 -4.929 -9.045 1.00 82.38 100 LEU A N 1
ATOM 754 C CA . LEU A 1 100 ? 7.980 -4.981 -9.251 1.00 82.38 100 LEU A CA 1
ATOM 755 C C . LEU A 1 100 ? 8.684 -3.777 -8.606 1.00 82.38 100 LEU A C 1
ATOM 757 O O . LEU A 1 100 ? 9.644 -3.962 -7.862 1.00 82.38 100 LEU A O 1
ATOM 761 N N . ALA A 1 101 ? 8.181 -2.557 -8.819 1.00 78.88 101 ALA A N 1
ATOM 762 C CA . ALA A 1 101 ? 8.735 -1.353 -8.196 1.00 78.88 101 ALA A CA 1
ATOM 763 C C . ALA A 1 101 ? 8.695 -1.432 -6.658 1.00 78.88 101 ALA A C 1
ATOM 765 O O . ALA A 1 101 ? 9.704 -1.194 -5.995 1.00 78.88 101 ALA A O 1
ATOM 766 N N . ALA A 1 102 ? 7.562 -1.849 -6.081 1.00 78.81 102 ALA A N 1
ATOM 767 C CA . ALA A 1 102 ? 7.428 -2.018 -4.635 1.00 78.81 102 ALA A CA 1
ATOM 768 C C . ALA A 1 102 ? 8.349 -3.115 -4.067 1.00 78.81 102 ALA A C 1
ATOM 770 O O . ALA A 1 102 ? 8.861 -2.967 -2.955 1.00 78.81 102 ALA A O 1
ATOM 771 N N . ALA A 1 103 ? 8.565 -4.208 -4.807 1.00 84.25 103 ALA A N 1
ATOM 772 C CA . ALA A 1 103 ? 9.470 -5.283 -4.411 1.00 84.25 103 ALA A CA 1
ATOM 773 C C . ALA A 1 103 ? 10.930 -4.811 -4.371 1.00 84.25 103 ALA A C 1
ATOM 775 O O . ALA A 1 103 ? 11.624 -5.081 -3.394 1.00 84.25 103 ALA A O 1
ATOM 776 N N . LEU A 1 104 ? 11.369 -4.043 -5.372 1.00 82.25 104 LEU A N 1
ATOM 777 C CA . LEU A 1 104 ? 12.722 -3.482 -5.426 1.00 82.25 104 LEU A CA 1
ATOM 778 C C . LEU A 1 104 ? 12.988 -2.499 -4.279 1.00 82.25 104 LEU A C 1
ATOM 780 O O . LEU A 1 104 ? 14.011 -2.605 -3.611 1.00 82.25 104 LEU A O 1
ATOM 784 N N . VAL A 1 105 ? 12.042 -1.605 -3.973 1.00 79.81 105 VAL A N 1
ATOM 785 C CA . VAL A 1 105 ? 12.165 -0.678 -2.830 1.00 79.81 105 VAL A CA 1
ATOM 786 C C . VAL A 1 105 ? 12.282 -1.424 -1.494 1.00 79.81 105 VAL A C 1
ATOM 788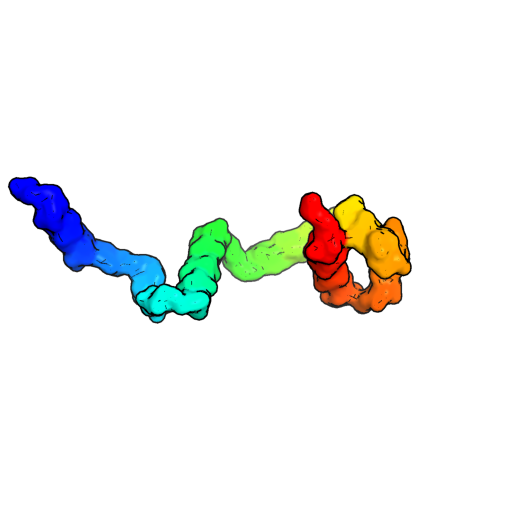 O O . VAL A 1 105 ? 12.995 -0.971 -0.602 1.00 79.81 105 VAL A O 1
ATOM 791 N N . ARG A 1 106 ? 11.601 -2.569 -1.343 1.00 80.44 106 ARG A N 1
ATOM 792 C CA . ARG A 1 106 ? 11.677 -3.413 -0.135 1.00 80.44 106 ARG A CA 1
ATOM 793 C C . ARG A 1 106 ? 12.939 -4.272 -0.066 1.00 80.44 106 ARG A C 1
ATOM 795 O O . ARG A 1 106 ? 13.337 -4.634 1.035 1.00 80.44 106 ARG A O 1
ATOM 802 N N . ALA A 1 107 ? 13.508 -4.636 -1.212 1.00 80.69 107 ALA A N 1
ATOM 803 C CA . ALA A 1 107 ? 14.713 -5.455 -1.300 1.00 80.69 107 ALA A CA 1
ATOM 804 C C . ALA A 1 107 ? 16.003 -4.639 -1.120 1.00 80.69 107 ALA A C 1
ATOM 806 O O . ALA A 1 107 ? 17.029 -5.211 -0.764 1.00 80.69 107 ALA A O 1
ATOM 807 N N . GLY A 1 108 ? 15.956 -3.324 -1.360 1.00 70.06 108 GLY A N 1
ATOM 808 C CA . GLY A 1 108 ? 17.101 -2.439 -1.173 1.00 70.06 108 GLY A CA 1
ATOM 809 C C . GLY A 1 108 ? 17.459 -2.227 0.306 1.00 70.06 108 GLY A C 1
ATOM 810 O O . GLY A 1 108 ? 16.564 -2.244 1.159 1.00 70.06 108 GLY A O 1
ATOM 811 N N . PRO A 1 109 ? 18.739 -1.965 0.631 1.00 59.78 109 PRO A N 1
ATOM 812 C CA . PRO A 1 109 ? 19.141 -1.627 1.992 1.00 59.78 109 PRO A CA 1
ATOM 813 C C . PRO A 1 109 ? 18.413 -0.363 2.494 1.00 59.78 109 PRO A C 1
ATOM 815 O O . PRO A 1 109 ? 17.925 0.460 1.706 1.00 59.78 109 PRO A O 1
ATOM 818 N N . SER A 1 110 ? 18.267 -0.244 3.817 1.00 55.84 110 SER A N 1
ATOM 819 C CA . SER A 1 110 ? 17.753 0.973 4.475 1.00 55.84 110 SER A CA 1
ATOM 820 C C . SER A 1 110 ? 18.856 1.989 4.702 1.00 55.84 110 SER A C 1
ATOM 822 O O . SER A 1 110 ? 19.978 1.547 5.026 1.00 55.84 110 SER A O 1
#

Radius of gyration: 22.78 Å; chains: 1; bounding box: 45×25×64 Å

Secondary structure (DSSP, 8-state):
--HHHHHHHHHHHH---HHHHTT----SSHHHHHHHHHHHHHHH----HHHHHHHHHHHHHTT------HHHHHHHHHTT--SSHHHHTTSS-TTTHHHHHHHHHHHS--

Foldseek 3Di:
DDPVVVVVVCCVVPVDDVCVVVVQDDDVDPVSVVVVVVVVVCVVDPDDVVRVVVVVVVCVVVVDDLFQPQQLLVLCVVVVADSDRVRQPVVDDPVCSNVSSVVSNVSGDD

pLDDT: mean 74.17, std 9.94, range [52.25, 92.12]